Protein AF-A0A7D5S5X1-F1 (afdb_monomer)

Solvent-accessible surface area (backbone atoms only — not comparable to full-atom values): 4883 Å² total; per-residue (Å²): 137,78,78,50,36,47,74,49,68,48,98,80,41,31,22,34,36,40,44,80,93,44,78,43,85,73,38,82,46,59,50,78,43,73,44,66,20,39,55,29,36,44,33,30,42,72,90,45,32,26,33,37,38,47,78,93,44,80,43,79,76,44,84,45,84,58,68,67,50,55,52,56,80,43,77,52,65,58,62,95,83,73,124

Structure (mmCIF, N/CA/C/O backbone):
data_AF-A0A7D5S5X1-F1
#
_entry.id   AF-A0A7D5S5X1-F1
#
loop_
_atom_site.group_PDB
_atom_site.id
_atom_site.type_symbol
_atom_site.label_atom_id
_atom_site.label_alt_id
_atom_site.label_comp_id
_atom_site.label_asym_id
_atom_site.label_entity_id
_atom_site.label_seq_id
_atom_site.pdbx_PDB_ins_code
_atom_site.Cartn_x
_atom_site.Cartn_y
_atom_site.Cartn_z
_atom_site.occupancy
_atom_site.B_iso_or_equiv
_atom_site.auth_seq_id
_atom_site.auth_comp_id
_atom_site.auth_asym_id
_atom_site.auth_atom_id
_atom_site.pdbx_PDB_model_num
ATOM 1 N N . MET A 1 1 ? -12.592 -15.987 8.889 1.00 42.34 1 MET A N 1
ATOM 2 C CA . MET A 1 1 ? -11.873 -14.820 9.440 1.00 42.34 1 MET A CA 1
ATOM 3 C C . MET A 1 1 ? -11.652 -13.857 8.289 1.00 42.34 1 MET A C 1
ATOM 5 O O . MET A 1 1 ? -11.179 -14.299 7.252 1.00 42.34 1 MET A O 1
ATOM 9 N N . GLY A 1 2 ? -12.165 -12.631 8.398 1.00 59.56 2 GLY A N 1
ATOM 10 C CA . GLY A 1 2 ? -12.219 -11.677 7.286 1.00 59.56 2 GLY A CA 1
ATOM 11 C C . GLY A 1 2 ? -10.933 -10.868 7.150 1.00 59.56 2 GLY A C 1
ATOM 12 O O . GLY A 1 2 ? -10.289 -10.567 8.155 1.00 59.56 2 GLY A O 1
ATOM 13 N N . ARG A 1 3 ? -10.596 -10.497 5.911 1.00 76.38 3 ARG A N 1
ATOM 14 C CA . ARG A 1 3 ? -9.511 -9.556 5.611 1.00 76.38 3 ARG A CA 1
ATOM 15 C C . ARG A 1 3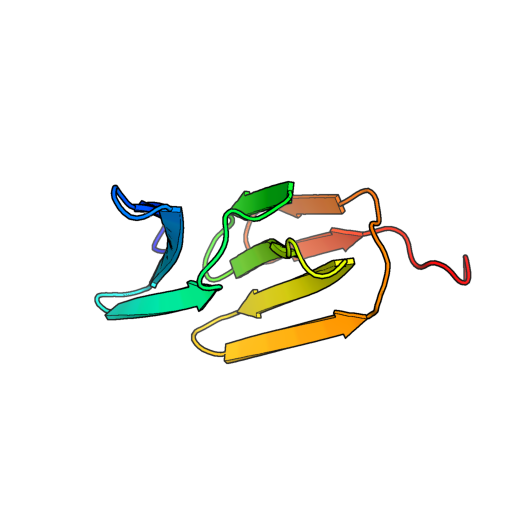 ? -9.761 -8.255 6.371 1.00 76.38 3 ARG A C 1
ATOM 17 O O . ARG A 1 3 ? -10.836 -7.669 6.268 1.00 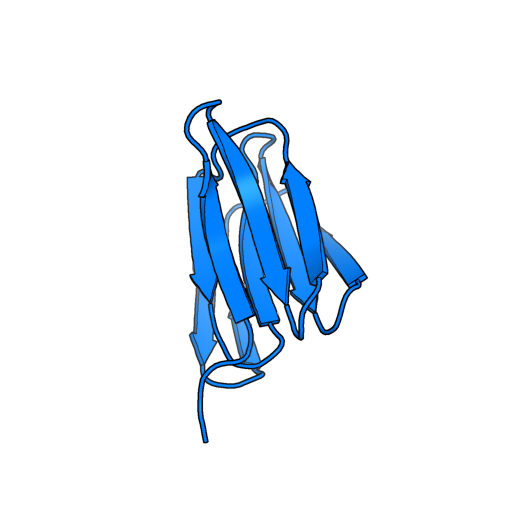76.38 3 ARG A O 1
ATOM 24 N N . ASN A 1 4 ? -8.778 -7.820 7.149 1.00 93.12 4 ASN A N 1
ATOM 25 C CA . ASN A 1 4 ? -8.867 -6.639 8.016 1.00 93.12 4 ASN A CA 1
ATOM 26 C C . ASN A 1 4 ? -8.246 -5.380 7.393 1.00 93.12 4 ASN A C 1
ATOM 28 O O . ASN A 1 4 ? -8.123 -4.356 8.069 1.00 93.12 4 ASN A O 1
ATOM 32 N N . THR A 1 5 ? -7.813 -5.496 6.137 1.00 96.75 5 THR A N 1
ATOM 33 C CA . THR A 1 5 ? -7.059 -4.486 5.403 1.00 96.75 5 THR A CA 1
ATOM 34 C C . THR A 1 5 ? -7.618 -4.362 3.992 1.00 96.75 5 THR A C 1
ATOM 36 O O . THR A 1 5 ? -7.875 -5.368 3.331 1.00 96.75 5 THR A O 1
ATOM 39 N N . ILE A 1 6 ? -7.829 -3.127 3.540 1.00 97.00 6 ILE A N 1
ATOM 40 C CA . ILE A 1 6 ? -8.300 -2.789 2.194 1.00 97.00 6 ILE A CA 1
ATOM 41 C C . ILE A 1 6 ? -7.471 -1.604 1.708 1.00 97.00 6 ILE A C 1
ATOM 43 O O . ILE A 1 6 ? -7.434 -0.574 2.376 1.00 97.00 6 ILE A O 1
ATOM 47 N N . ALA A 1 7 ? -6.843 -1.731 0.543 1.00 97.81 7 ALA A N 1
ATOM 48 C CA . ALA A 1 7 ? -6.248 -0.604 -0.168 1.00 97.81 7 ALA A CA 1
ATOM 49 C C . ALA A 1 7 ? -7.179 -0.166 -1.298 1.00 97.81 7 ALA A C 1
ATOM 51 O O . ALA A 1 7 ? -7.767 -1.009 -1.977 1.00 97.81 7 ALA A O 1
ATOM 52 N N . TYR A 1 8 ? -7.335 1.141 -1.475 1.00 98.50 8 TYR A N 1
ATOM 53 C CA . TYR A 1 8 ? -8.230 1.713 -2.473 1.00 98.50 8 TYR A CA 1
ATOM 54 C C . TYR A 1 8 ? -7.776 3.118 -2.876 1.00 98.50 8 TYR A C 1
ATOM 56 O O . TYR A 1 8 ? -7.015 3.779 -2.171 1.00 98.50 8 TYR A O 1
ATOM 64 N N . VAL A 1 9 ? -8.267 3.574 -4.024 1.00 98.56 9 VAL A N 1
ATOM 65 C CA . VAL A 1 9 ? -8.125 4.954 -4.492 1.00 98.56 9 VAL A CA 1
ATOM 66 C C . VAL A 1 9 ? -9.480 5.622 -4.318 1.00 98.56 9 VAL A C 1
ATOM 68 O O . VAL A 1 9 ? -10.496 5.061 -4.729 1.00 98.56 9 VAL A O 1
ATOM 71 N N . ASP A 1 10 ? -9.515 6.772 -3.650 1.00 98.19 10 ASP A N 1
ATOM 72 C CA . ASP A 1 10 ? -10.765 7.505 -3.465 1.00 98.19 10 ASP A CA 1
ATOM 73 C C . ASP A 1 10 ? -11.125 8.379 -4.680 1.00 98.19 10 ASP A C 1
ATOM 75 O O . ASP A 1 10 ? -10.392 8.461 -5.665 1.00 98.19 10 ASP A O 1
ATOM 79 N N . ILE A 1 11 ? -12.273 9.056 -4.608 1.00 98.06 11 ILE A N 1
ATOM 80 C CA . ILE A 1 11 ? -12.781 9.911 -5.693 1.00 98.06 11 ILE A CA 1
ATOM 81 C C . ILE A 1 11 ? -11.870 11.104 -6.036 1.00 98.06 11 ILE A C 1
ATOM 83 O O . ILE A 1 11 ? -12.029 11.695 -7.099 1.00 98.06 11 ILE A O 1
ATOM 87 N N . ASN A 1 12 ? -10.936 11.468 -5.152 1.00 98.19 12 ASN A N 1
ATOM 88 C CA . ASN A 1 12 ? -9.972 12.549 -5.359 1.00 98.19 12 ASN A CA 1
ATOM 89 C C . ASN A 1 12 ? -8.619 12.020 -5.858 1.00 98.19 12 ASN A C 1
ATOM 91 O O . ASN A 1 12 ? -7.639 12.760 -5.843 1.00 98.19 12 ASN A O 1
ATOM 95 N N . ASN A 1 13 ? -8.554 10.754 -6.287 1.00 98.06 13 ASN A N 1
ATOM 96 C CA . ASN A 1 13 ? -7.331 10.072 -6.712 1.00 98.06 13 ASN A CA 1
ATOM 97 C C . ASN A 1 13 ? -6.267 9.933 -5.608 1.00 98.06 13 ASN A C 1
ATOM 99 O O . ASN A 1 13 ? -5.085 9.772 -5.907 1.00 98.06 13 ASN A O 1
ATOM 103 N N . ILE A 1 14 ? -6.686 9.944 -4.337 1.00 98.56 14 ILE A N 1
ATOM 104 C CA . ILE A 1 14 ? -5.796 9.741 -3.191 1.00 98.56 14 ILE A CA 1
ATOM 105 C C . ILE A 1 14 ? -5.760 8.252 -2.846 1.00 98.56 14 ILE A C 1
ATOM 107 O O . ILE A 1 14 ? -6.806 7.622 -2.651 1.00 98.56 14 ILE A O 1
ATOM 111 N N . PHE A 1 15 ? -4.558 7.692 -2.720 1.00 98.69 15 PHE A N 1
ATOM 112 C CA . PHE A 1 15 ? -4.363 6.315 -2.290 1.00 98.69 15 PHE A CA 1
ATOM 113 C C . PHE A 1 15 ? -4.499 6.188 -0.775 1.00 98.69 15 PHE A C 1
ATOM 115 O O . PHE A 1 15 ? -3.818 6.869 0.001 1.00 98.69 15 PHE A O 1
ATOM 122 N N . LYS A 1 16 ? -5.396 5.301 -0.344 1.00 98.69 16 LYS A N 1
ATOM 123 C CA . LYS A 1 16 ? -5.752 5.097 1.060 1.00 98.69 16 LYS A CA 1
ATOM 124 C C . LYS A 1 16 ? -5.732 3.622 1.423 1.00 98.69 16 LYS A C 1
ATOM 126 O O . LYS A 1 16 ? -6.004 2.749 0.599 1.00 98.69 16 LYS A O 1
ATOM 131 N N . ILE A 1 17 ? -5.447 3.357 2.694 1.00 98.50 17 ILE A N 1
ATOM 132 C CA . ILE A 1 17 ? -5.552 2.026 3.290 1.00 98.50 17 ILE A CA 1
ATOM 133 C C . ILE A 1 17 ? -6.488 2.105 4.490 1.00 98.50 17 ILE A C 1
ATOM 135 O O . ILE A 1 17 ? -6.257 2.883 5.408 1.00 98.50 17 ILE A O 1
ATOM 139 N N . TYR A 1 18 ? -7.538 1.290 4.500 1.00 98.12 18 TYR A N 1
ATOM 140 C CA . TYR A 1 18 ? -8.318 1.010 5.700 1.00 98.12 18 TYR A CA 1
ATOM 141 C C . TYR A 1 18 ? -7.746 -0.233 6.378 1.00 98.12 18 TYR A C 1
ATOM 143 O O . TYR A 1 18 ? -7.617 -1.276 5.739 1.00 98.12 18 TYR A O 1
ATOM 151 N N . HIS A 1 19 ? -7.409 -0.132 7.659 1.00 97.69 19 HIS A N 1
ATOM 152 C CA . HIS A 1 19 ? -6.830 -1.211 8.448 1.00 97.69 19 HIS A CA 1
ATOM 153 C C . HIS A 1 19 ? -7.373 -1.178 9.882 1.00 97.69 19 HIS A C 1
ATOM 155 O O . HIS A 1 19 ? -7.236 -0.173 10.579 1.00 97.69 19 HIS A O 1
ATOM 161 N N . LYS A 1 20 ? -7.995 -2.283 10.325 1.00 95.69 20 LYS A N 1
ATOM 162 C CA . LYS A 1 20 ? -8.501 -2.489 11.705 1.00 95.69 20 LYS A CA 1
ATOM 163 C C . LYS A 1 20 ? -9.294 -1.304 12.292 1.00 95.69 20 LYS A C 1
ATOM 165 O O . LYS A 1 20 ? -9.085 -0.922 13.439 1.00 95.69 20 LYS A O 1
ATOM 170 N N . GLY A 1 21 ? -10.219 -0.729 11.524 1.00 95.44 21 GLY A N 1
ATOM 171 C CA . GLY A 1 21 ? -11.056 0.380 12.005 1.00 95.44 21 GLY A CA 1
ATOM 172 C C . GLY A 1 21 ? -10.531 1.776 11.673 1.00 95.44 21 GLY A C 1
ATOM 173 O O . GLY A 1 21 ? -11.295 2.730 11.784 1.00 95.44 21 GLY A O 1
ATOM 174 N N . SER A 1 22 ? -9.285 1.896 11.212 1.00 96.88 22 SER A N 1
ATOM 175 C CA . SER A 1 22 ? -8.639 3.178 10.922 1.00 96.88 22 SER A CA 1
ATOM 176 C C . SER A 1 22 ? -8.338 3.333 9.436 1.00 96.88 22 SER A C 1
ATOM 178 O O . SER A 1 22 ? -7.909 2.386 8.780 1.00 96.88 22 SER A O 1
ATOM 180 N N . THR A 1 23 ? -8.516 4.543 8.908 1.00 98.00 23 THR A N 1
ATOM 181 C CA . THR A 1 23 ? -8.131 4.894 7.534 1.00 98.00 23 THR A CA 1
ATOM 182 C C . THR A 1 23 ? -6.840 5.702 7.541 1.00 98.00 23 THR A C 1
ATOM 184 O O . THR A 1 23 ? -6.725 6.697 8.252 1.00 98.00 23 THR A O 1
ATOM 187 N N . TYR A 1 24 ? -5.898 5.300 6.699 1.00 98.25 24 TYR A N 1
ATOM 188 C CA . TYR A 1 24 ? -4.596 5.916 6.501 1.00 98.25 24 TYR A CA 1
ATOM 189 C C . TYR A 1 24 ? -4.559 6.547 5.108 1.00 98.25 24 TYR A C 1
ATOM 191 O O . TYR A 1 24 ? -4.824 5.874 4.110 1.00 98.25 24 TYR A O 1
ATOM 199 N N . THR A 1 25 ? -4.225 7.835 5.032 1.00 98.12 25 THR A N 1
ATOM 200 C CA . THR A 1 25 ? -3.874 8.492 3.766 1.00 98.12 25 THR A CA 1
ATOM 201 C C . THR A 1 25 ? -2.426 8.151 3.451 1.00 98.12 25 THR A C 1
ATOM 203 O O . THR A 1 25 ? -1.538 8.527 4.212 1.00 98.12 25 THR A O 1
ATOM 206 N N . ILE A 1 26 ? -2.201 7.400 2.375 1.00 98.31 26 ILE A N 1
ATOM 207 C CA . ILE A 1 26 ? -0.893 6.813 2.068 1.00 98.31 26 ILE A CA 1
ATOM 208 C C . ILE A 1 26 ? -0.123 7.670 1.079 1.00 98.31 26 ILE A C 1
ATOM 210 O O . ILE A 1 26 ? 1.048 7.964 1.302 1.00 98.31 26 ILE A O 1
ATOM 214 N N . ASP A 1 27 ? -0.781 8.060 -0.008 1.00 96.94 27 ASP A N 1
ATOM 215 C CA . ASP A 1 27 ? -0.157 8.812 -1.088 1.00 96.94 27 ASP A CA 1
ATOM 216 C C . ASP A 1 27 ? -1.205 9.738 -1.726 1.00 96.94 27 ASP A C 1
ATOM 218 O O . ASP A 1 27 ? -2.342 9.305 -1.943 1.00 96.94 27 ASP A O 1
ATOM 222 N N . PRO A 1 28 ? -0.883 11.015 -2.002 1.00 97.50 28 PRO A N 1
ATOM 223 C CA . PRO A 1 28 ? -1.795 11.915 -2.705 1.00 97.50 28 PRO A CA 1
ATOM 224 C C . PRO A 1 28 ? -2.008 11.544 -4.182 1.00 97.50 28 PRO A C 1
ATOM 226 O O . PRO A 1 28 ? -2.841 12.171 -4.832 1.00 97.50 28 PRO A O 1
ATOM 229 N N . PHE A 1 29 ? -1.282 10.554 -4.712 1.00 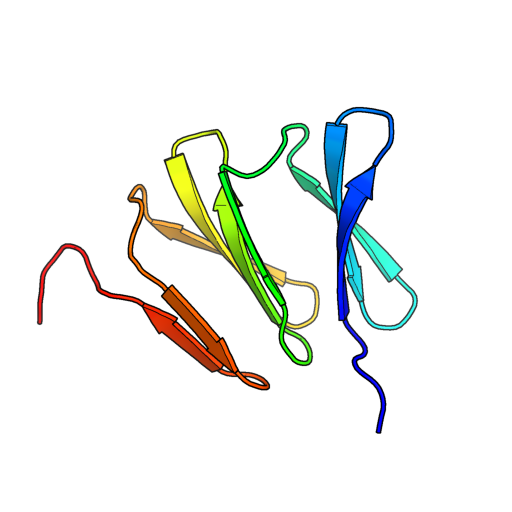97.75 29 PHE A N 1
ATOM 230 C CA . PHE A 1 29 ? -1.406 10.082 -6.088 1.00 97.75 29 PHE A CA 1
ATOM 231 C C . PHE A 1 29 ? -1.815 8.607 -6.165 1.00 97.75 29 PHE A C 1
ATOM 233 O O . PHE A 1 29 ? -1.601 7.815 -5.245 1.00 97.75 29 PHE A O 1
ATOM 240 N N . VAL A 1 30 ? -2.364 8.219 -7.318 1.00 98.38 30 VAL A N 1
ATOM 241 C CA . VAL A 1 30 ? -2.689 6.823 -7.640 1.00 98.38 30 VAL A CA 1
ATOM 242 C C . VAL A 1 30 ? -1.395 6.000 -7.715 1.00 98.38 30 VAL A C 1
ATOM 244 O O . VAL A 1 30 ? -0.483 6.393 -8.447 1.00 98.38 30 VAL A O 1
ATOM 247 N N . PRO A 1 31 ? -1.275 4.864 -7.001 1.00 98.25 31 PRO A N 1
ATOM 248 C CA . PRO A 1 31 ? -0.108 4.004 -7.122 1.00 98.25 31 PRO A CA 1
ATOM 249 C C . PRO A 1 31 ? -0.104 3.334 -8.497 1.00 98.25 31 PRO A C 1
ATOM 251 O O . PRO A 1 31 ? -1.154 3.052 -9.074 1.00 98.25 31 PRO A O 1
ATOM 254 N N . ARG A 1 32 ? 1.084 3.003 -9.000 1.00 98.12 32 ARG A N 1
ATOM 255 C CA . ARG A 1 32 ? 1.232 2.282 -10.273 1.00 98.12 32 ARG A CA 1
ATOM 256 C C . ARG A 1 32 ? 0.700 0.855 -10.174 1.00 98.12 32 ARG A C 1
ATOM 258 O O . ARG A 1 32 ? 0.130 0.330 -11.125 1.00 98.12 32 ARG A O 1
ATOM 265 N N . SER A 1 33 ? 0.860 0.235 -9.008 1.00 98.31 33 SER A N 1
ATOM 266 C CA . SER A 1 33 ? 0.289 -1.070 -8.683 1.00 98.31 33 SER A CA 1
ATOM 267 C C . SER A 1 33 ? 0.159 -1.232 -7.168 1.00 98.31 33 SER A C 1
ATOM 269 O O . SER A 1 33 ? 0.926 -0.627 -6.418 1.00 98.31 33 SER A O 1
ATOM 271 N N . TYR A 1 34 ? -0.782 -2.062 -6.712 1.00 98.44 34 TYR A N 1
ATOM 272 C CA . TYR A 1 34 ? -0.858 -2.504 -5.317 1.00 98.44 34 T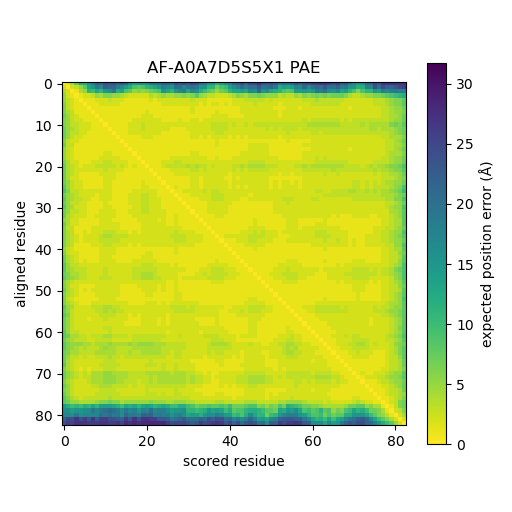YR A CA 1
ATOM 273 C C . TYR A 1 34 ? -1.432 -3.923 -5.205 1.00 98.44 34 TYR A C 1
ATOM 275 O O . TYR A 1 34 ? -2.237 -4.351 -6.034 1.00 98.44 34 TYR A O 1
ATOM 283 N N . GLN A 1 35 ? -1.049 -4.647 -4.153 1.00 98.38 35 GLN A N 1
ATOM 284 C CA . GLN A 1 35 ? -1.668 -5.906 -3.734 1.00 98.38 35 GLN A CA 1
ATOM 285 C C . GLN A 1 35 ? -1.887 -5.907 -2.220 1.00 98.38 35 GLN A C 1
ATOM 287 O O . GLN A 1 35 ? -1.097 -5.343 -1.461 1.00 98.38 35 GLN A O 1
ATOM 292 N N . VAL A 1 36 ? -2.971 -6.550 -1.786 1.00 97.75 36 VAL A N 1
ATOM 293 C CA . VAL A 1 36 ? -3.450 -6.533 -0.398 1.00 97.75 36 VAL A CA 1
ATOM 294 C C . VAL A 1 36 ? -3.474 -7.951 0.155 1.00 97.75 36 VAL A C 1
ATOM 296 O O . VAL A 1 36 ? -4.036 -8.851 -0.474 1.00 97.75 36 VAL A O 1
ATOM 299 N N . GLY A 1 37 ? -2.905 -8.117 1.344 1.00 95.62 37 GLY A N 1
ATOM 300 C CA . GLY A 1 37 ? -2.982 -9.326 2.153 1.00 95.62 37 GLY A CA 1
ATOM 301 C C . GLY A 1 37 ? -3.652 -9.058 3.501 1.00 95.62 37 GLY A C 1
ATOM 302 O O . GLY A 1 37 ? -4.369 -8.071 3.681 1.00 95.62 37 GLY A O 1
ATOM 303 N N . ASP A 1 38 ? -3.398 -9.936 4.462 1.00 95.00 38 ASP A N 1
ATOM 304 C CA . ASP A 1 38 ? -3.796 -9.747 5.851 1.00 95.00 38 ASP A CA 1
ATOM 305 C C . ASP A 1 38 ? -2.789 -8.831 6.541 1.00 95.00 38 ASP A C 1
ATOM 30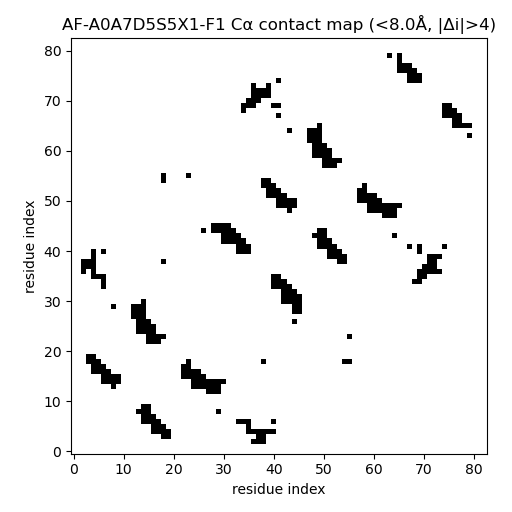7 O O . ASP A 1 38 ? -1.588 -9.075 6.506 1.00 95.00 38 ASP A O 1
ATOM 311 N N . ASP A 1 39 ? -3.267 -7.759 7.171 1.00 95.75 39 ASP A N 1
ATOM 312 C CA . ASP A 1 39 ? -2.436 -6.758 7.853 1.00 95.75 39 ASP A CA 1
ATOM 313 C C . ASP A 1 39 ? -1.380 -6.033 6.980 1.00 95.75 39 ASP A C 1
ATOM 315 O O . ASP A 1 39 ? -0.621 -5.217 7.512 1.00 95.75 39 ASP A O 1
ATOM 319 N N . ILE A 1 40 ? -1.323 -6.303 5.667 1.00 97.19 40 ILE A N 1
ATOM 320 C CA . ILE A 1 40 ? -0.228 -5.886 4.783 1.00 97.19 40 ILE A CA 1
ATOM 321 C C . ILE A 1 40 ? -0.714 -5.408 3.409 1.00 97.19 40 ILE A C 1
ATOM 323 O O . ILE A 1 40 ? -1.649 -5.961 2.826 1.00 97.19 40 ILE A O 1
ATOM 327 N N . VAL A 1 41 ? -0.048 -4.388 2.867 1.00 98.38 41 VAL A N 1
ATOM 328 C CA . VAL A 1 41 ? -0.234 -3.902 1.492 1.00 98.38 41 VAL A CA 1
ATOM 329 C C . VAL A 1 41 ? 1.133 -3.601 0.896 1.00 98.38 41 VAL A C 1
ATOM 331 O O . VAL A 1 41 ? 1.882 -2.808 1.460 1.00 98.38 41 VAL A O 1
ATOM 334 N N . ALA A 1 42 ? 1.447 -4.197 -0.250 1.00 98.50 42 ALA A N 1
ATOM 335 C CA . ALA A 1 42 ? 2.625 -3.838 -1.037 1.00 98.50 42 ALA A CA 1
ATOM 336 C C . ALA A 1 42 ? 2.187 -3.032 -2.256 1.00 98.50 42 ALA A C 1
ATOM 338 O O . ALA A 1 42 ? 1.173 -3.362 -2.876 1.00 98.50 42 ALA A O 1
ATOM 339 N N . PHE A 1 43 ? 2.923 -1.975 -2.586 1.00 98.62 43 PHE A N 1
ATOM 340 C CA . PHE A 1 43 ? 2.574 -1.103 -3.699 1.00 98.62 43 PHE A CA 1
ATOM 341 C C . PHE A 1 43 ? 3.792 -0.387 -4.280 1.00 98.62 43 PHE A C 1
ATOM 343 O O . PHE A 1 43 ? 4.803 -0.175 -3.610 1.00 98.62 43 PHE A O 1
ATOM 350 N N . GLN A 1 44 ? 3.669 0.003 -5.544 1.00 98.50 44 GLN A N 1
ATOM 351 C CA . GLN A 1 44 ? 4.605 0.894 -6.225 1.00 98.50 44 GLN A CA 1
ATOM 352 C C . GLN A 1 44 ? 3.971 2.282 -6.273 1.00 98.50 44 GLN A C 1
ATOM 354 O O . GLN A 1 44 ? 2.921 2.464 -6.898 1.00 98.50 44 GLN A O 1
ATOM 359 N N . SER A 1 45 ? 4.561 3.253 -5.581 1.00 98.06 45 SER A N 1
ATOM 360 C CA . SER A 1 45 ? 4.055 4.624 -5.581 1.00 98.06 45 SER A CA 1
ATOM 361 C C . SER A 1 45 ? 4.371 5.339 -6.894 1.00 98.06 45 SER A C 1
ATOM 363 O O . SER A 1 45 ? 5.264 4.958 -7.653 1.00 98.06 45 SER A O 1
ATOM 365 N N . ASN A 1 46 ? 3.600 6.386 -7.187 1.00 97.69 46 ASN A N 1
ATOM 366 C CA . ASN A 1 46 ? 3.714 7.126 -8.444 1.00 97.69 46 ASN A CA 1
ATOM 367 C C . ASN A 1 46 ? 5.106 7.761 -8.645 1.00 97.69 46 ASN A C 1
ATOM 369 O O . ASN A 1 46 ? 5.589 7.869 -9.775 1.00 97.69 46 ASN A O 1
ATOM 373 N N . ASP A 1 47 ? 5.752 8.126 -7.536 1.00 96.69 47 ASP A N 1
ATOM 374 C CA . ASP A 1 47 ? 7.103 8.688 -7.446 1.00 96.69 47 ASP A CA 1
ATOM 375 C C . ASP A 1 47 ? 8.231 7.672 -7.730 1.00 96.69 47 ASP A C 1
ATOM 377 O O . ASP A 1 47 ? 9.385 8.081 -7.801 1.00 96.69 47 ASP A O 1
ATOM 381 N N . GLY A 1 48 ? 7.926 6.385 -7.953 1.00 96.38 48 GLY A N 1
ATOM 382 C CA . GLY A 1 48 ? 8.901 5.350 -8.329 1.00 96.38 48 GLY A CA 1
ATOM 383 C C . GLY A 1 48 ? 9.481 4.542 -7.162 1.00 96.38 48 GLY A C 1
ATOM 384 O O . GLY A 1 48 ? 10.448 3.806 -7.349 1.00 96.38 48 GLY A O 1
ATOM 385 N N . TYR A 1 49 ? 8.913 4.663 -5.960 1.00 97.69 49 TYR A N 1
ATOM 386 C CA . TYR A 1 49 ? 9.327 3.866 -4.805 1.00 97.69 49 TYR A CA 1
ATOM 387 C C . TYR A 1 49 ? 8.463 2.613 -4.624 1.00 97.69 49 TYR A C 1
ATOM 389 O O . TYR A 1 49 ? 7.235 2.654 -4.704 1.00 97.69 49 TYR A O 1
ATOM 397 N N . PHE A 1 50 ? 9.104 1.500 -4.277 1.00 98.00 50 PHE A N 1
ATOM 398 C CA . PHE A 1 50 ? 8.420 0.328 -3.751 1.00 98.00 50 PHE A CA 1
ATOM 399 C C . PHE A 1 50 ? 8.242 0.484 -2.237 1.00 98.00 50 PHE A C 1
ATOM 401 O O . PHE A 1 50 ? 9.212 0.706 -1.503 1.00 98.00 50 PHE A O 1
ATOM 408 N N . LYS A 1 51 ? 6.995 0.411 -1.764 1.00 98.44 51 LYS A N 1
ATOM 409 C CA . LYS A 1 51 ? 6.618 0.635 -0.363 1.00 98.44 51 LYS A CA 1
ATOM 410 C C . LYS A 1 51 ? 5.747 -0.515 0.148 1.00 98.44 51 LYS A C 1
ATOM 412 O O . LYS A 1 51 ? 4.979 -1.125 -0.599 1.00 98.44 51 LYS A O 1
ATOM 417 N N . ILE A 1 52 ? 5.854 -0.799 1.443 1.00 98.44 52 ILE A N 1
ATOM 418 C CA . ILE A 1 52 ? 5.035 -1.792 2.143 1.00 98.44 52 ILE A CA 1
ATOM 419 C C . ILE A 1 52 ? 4.381 -1.114 3.343 1.00 98.44 52 ILE A C 1
ATOM 421 O O . ILE A 1 52 ? 5.059 -0.559 4.201 1.00 98.44 52 ILE A O 1
ATOM 425 N N . PHE A 1 53 ? 3.057 -1.170 3.419 1.00 98.56 53 PHE A N 1
ATOM 426 C CA . PHE A 1 53 ? 2.316 -0.879 4.639 1.00 98.56 53 PHE A CA 1
ATOM 427 C C . PHE A 1 53 ? 2.142 -2.176 5.427 1.00 98.56 53 PHE A C 1
ATOM 429 O O . PHE A 1 53 ? 1.638 -3.153 4.876 1.00 98.56 53 PHE A O 1
ATOM 436 N N . TYR A 1 54 ? 2.511 -2.186 6.705 1.00 97.25 54 TYR A N 1
ATOM 437 C CA . TYR A 1 54 ? 2.329 -3.337 7.586 1.00 97.25 54 TYR A CA 1
ATOM 438 C C . TYR A 1 54 ? 1.906 -2.894 8.986 1.00 97.25 54 TYR A C 1
ATOM 440 O O . TYR A 1 54 ? 2.613 -2.138 9.657 1.00 97.25 54 TYR A O 1
ATOM 448 N N . ASN A 1 55 ? 0.737 -3.377 9.421 1.00 94.38 55 ASN A N 1
ATOM 449 C CA . ASN A 1 55 ? 0.177 -3.161 10.757 1.00 94.38 55 ASN A CA 1
ATOM 450 C C . ASN A 1 55 ? 0.230 -1.688 11.230 1.00 94.38 55 ASN A C 1
ATOM 452 O O . ASN A 1 55 ? 0.646 -1.400 12.352 1.00 94.38 55 ASN A O 1
ATOM 456 N N . GLY A 1 56 ? -0.161 -0.751 10.358 1.00 95.62 56 GLY A N 1
ATOM 457 C CA . GLY A 1 56 ? -0.217 0.686 10.663 1.00 95.62 56 GLY A CA 1
ATOM 458 C C . GLY A 1 56 ? 1.041 1.487 10.320 1.00 95.62 56 GLY A C 1
ATOM 459 O O . GLY A 1 56 ? 0.988 2.713 10.361 1.00 95.62 56 GLY A O 1
ATOM 460 N N . ASN A 1 57 ? 2.145 0.831 9.956 1.00 97.38 57 ASN A N 1
ATOM 461 C CA . ASN A 1 57 ? 3.406 1.489 9.617 1.00 97.38 57 ASN A CA 1
ATOM 462 C C . ASN A 1 57 ? 3.676 1.426 8.114 1.00 97.38 57 ASN A C 1
ATOM 464 O O . ASN A 1 57 ? 3.390 0.414 7.475 1.00 97.38 57 ASN A O 1
ATOM 468 N N . LEU A 1 58 ? 4.263 2.490 7.565 1.00 98.25 58 LEU A N 1
ATOM 469 C CA . LEU A 1 58 ? 4.674 2.562 6.166 1.00 98.25 58 LEU A CA 1
ATOM 470 C C . LEU A 1 58 ? 6.197 2.442 6.054 1.00 98.25 58 LEU A C 1
ATOM 472 O O . LEU A 1 58 ? 6.930 3.214 6.668 1.00 98.25 58 LEU A O 1
ATOM 476 N N . TYR A 1 59 ? 6.656 1.500 5.237 1.00 98.12 59 TYR A N 1
ATOM 477 C CA . TYR A 1 59 ? 8.063 1.220 4.987 1.00 98.12 59 TYR A CA 1
ATOM 478 C C . TYR A 1 59 ? 8.396 1.507 3.526 1.00 98.12 59 TYR A C 1
ATOM 480 O O . TYR A 1 59 ? 7.765 0.959 2.623 1.00 98.12 59 TYR A O 1
ATOM 488 N N . THR A 1 60 ? 9.412 2.334 3.288 1.00 97.69 60 THR A N 1
ATOM 489 C CA . THR A 1 60 ? 10.001 2.505 1.956 1.00 97.69 60 THR A CA 1
ATOM 490 C C . THR A 1 60 ? 11.084 1.454 1.768 1.00 97.69 60 THR A C 1
ATOM 492 O O . THR A 1 60 ? 12.063 1.452 2.508 1.00 97.69 60 THR A O 1
ATOM 495 N N . ILE A 1 61 ? 10.909 0.565 0.791 1.00 96.31 61 ILE A N 1
ATOM 496 C CA . ILE A 1 61 ? 11.857 -0.520 0.511 1.00 96.31 61 ILE A CA 1
ATOM 497 C C . ILE A 1 61 ? 12.991 -0.018 -0.382 1.00 96.31 61 ILE A C 1
ATOM 499 O O . ILE A 1 61 ? 14.156 -0.302 -0.126 1.00 96.31 61 ILE A O 1
ATOM 503 N N . GLY A 1 62 ? 12.667 0.770 -1.408 1.00 95.44 62 GLY A N 1
ATOM 504 C CA . GLY A 1 62 ? 13.673 1.396 -2.259 1.00 95.44 62 GLY A CA 1
ATOM 505 C C . GLY A 1 62 ? 13.092 2.046 -3.507 1.00 95.44 62 GLY A C 1
ATOM 506 O O . GLY A 1 62 ? 11.890 1.974 -3.760 1.00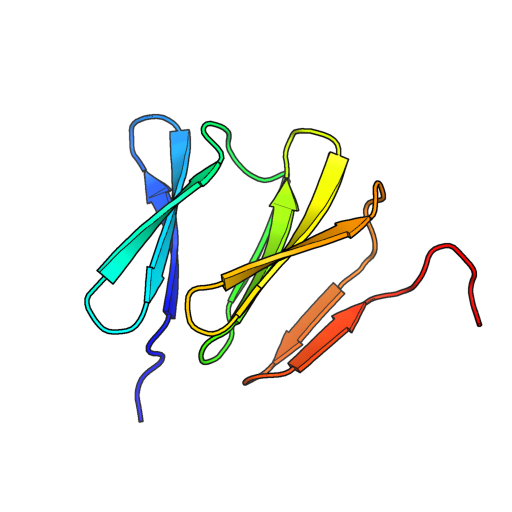 95.44 62 GLY A O 1
ATOM 507 N N . TYR A 1 63 ? 13.962 2.706 -4.269 1.00 95.38 63 TYR A N 1
ATOM 508 C CA . TYR A 1 63 ? 13.617 3.390 -5.515 1.00 95.38 63 TYR A CA 1
ATOM 509 C C . TYR A 1 63 ? 13.754 2.440 -6.712 1.00 95.38 63 TYR A C 1
ATOM 511 O O . TYR A 1 63 ? 14.782 2.424 -7.387 1.00 95.38 63 TYR A O 1
ATOM 519 N N . TYR A 1 64 ? 12.761 1.573 -6.899 1.00 94.62 64 TYR A N 1
ATOM 520 C CA . TYR A 1 64 ? 12.679 0.615 -8.002 1.00 94.62 64 TYR A CA 1
ATOM 521 C C . TYR A 1 64 ? 11.274 0.003 -8.086 1.00 94.62 64 TYR A C 1
ATOM 523 O O . TYR A 1 64 ? 10.462 0.151 -7.174 1.00 94.62 64 TYR A O 1
ATOM 531 N N . GLU A 1 65 ? 10.995 -0.715 -9.176 1.00 94.25 65 GLU A N 1
ATOM 532 C CA . GLU A 1 65 ? 9.671 -1.272 -9.478 1.00 94.25 65 GLU A CA 1
ATOM 533 C C . GLU A 1 65 ? 9.745 -2.787 -9.698 1.00 94.25 65 GLU A C 1
ATOM 535 O O . GLU A 1 65 ? 9.742 -3.259 -10.838 1.00 94.25 65 GLU A O 1
ATOM 540 N N . PR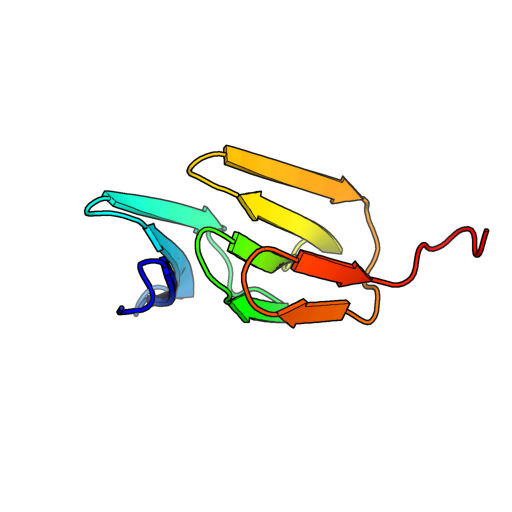O A 1 66 ? 9.842 -3.586 -8.624 1.00 95.25 66 PRO A N 1
ATOM 541 C CA . PRO A 1 66 ? 10.032 -5.017 -8.774 1.00 95.25 66 PRO A CA 1
ATOM 542 C C . PRO A 1 66 ? 8.720 -5.713 -9.138 1.00 95.25 66 PRO A C 1
ATOM 544 O O . PRO A 1 66 ? 7.649 -5.251 -8.735 1.00 95.25 66 PRO A O 1
ATOM 547 N N . PRO A 1 67 ? 8.760 -6.877 -9.802 1.00 95.88 67 PRO A N 1
ATOM 548 C CA . PRO A 1 67 ? 7.650 -7.810 -9.706 1.00 95.88 67 PRO A CA 1
ATOM 549 C C . PRO A 1 67 ? 7.474 -8.237 -8.239 1.00 95.88 67 PRO A C 1
ATOM 551 O O . PRO A 1 67 ? 8.447 -8.578 -7.561 1.00 95.88 67 PRO A O 1
ATOM 554 N N . TYR A 1 68 ? 6.233 -8.236 -7.746 1.00 97.31 68 TYR A N 1
ATOM 555 C CA . TYR A 1 68 ? 5.915 -8.665 -6.383 1.00 97.31 68 TYR A CA 1
ATOM 556 C C . TYR A 1 68 ? 4.585 -9.418 -6.293 1.00 97.31 68 TYR A C 1
ATOM 558 O O . TYR A 1 68 ? 3.692 -9.284 -7.139 1.00 97.31 68 TYR A O 1
ATOM 566 N N . ARG A 1 69 ? 4.455 -10.227 -5.241 1.00 98.12 69 ARG A N 1
ATOM 567 C CA . ARG A 1 69 ? 3.224 -10.919 -4.856 1.00 98.12 69 ARG A CA 1
ATOM 568 C C . ARG A 1 69 ? 2.974 -10.794 -3.364 1.00 98.12 69 ARG A C 1
ATOM 570 O O . ARG A 1 69 ? 3.909 -10.879 -2.572 1.00 98.12 69 ARG A O 1
ATOM 577 N N . VAL A 1 70 ? 1.704 -10.649 -3.004 1.00 97.50 70 VAL A N 1
ATOM 578 C CA . VAL A 1 70 ? 1.239 -10.635 -1.616 1.00 97.50 70 VAL A CA 1
ATOM 579 C C . VAL A 1 70 ? 0.338 -11.839 -1.366 1.00 97.50 70 VAL A C 1
ATOM 581 O O . VAL A 1 70 ? -0.606 -12.080 -2.119 1.00 97.50 70 VAL A O 1
ATOM 584 N N . ALA A 1 71 ? 0.631 -12.591 -0.308 1.00 94.56 71 ALA A N 1
ATOM 585 C CA . ALA A 1 71 ? -0.193 -13.693 0.178 1.00 94.56 71 ALA A CA 1
ATOM 586 C C . ALA A 1 71 ? -0.189 -13.687 1.710 1.00 94.56 71 ALA A C 1
ATOM 588 O O . ALA A 1 71 ? 0.877 -13.630 2.321 1.00 94.56 71 ALA A O 1
ATOM 589 N N . ASP A 1 72 ? -1.372 -13.727 2.323 1.00 91.75 72 ASP A N 1
ATOM 590 C CA . ASP A 1 72 ? -1.565 -13.572 3.768 1.00 91.75 72 ASP A CA 1
ATOM 591 C C . ASP A 1 72 ? -0.757 -12.380 4.312 1.00 91.75 72 ASP A C 1
ATOM 593 O O . ASP A 1 72 ? -1.006 -11.246 3.914 1.00 91.75 72 ASP A O 1
ATOM 597 N N . ARG A 1 73 ? 0.239 -12.616 5.170 1.00 94.00 73 ARG A N 1
ATOM 598 C CA . ARG A 1 73 ? 1.117 -11.584 5.757 1.00 94.00 73 ARG A CA 1
ATOM 599 C C . ARG A 1 73 ? 2.492 -11.486 5.088 1.00 94.00 73 ARG A C 1
ATOM 601 O O . ARG A 1 73 ? 3.425 -10.951 5.679 1.00 94.00 73 ARG A O 1
ATOM 608 N N . VAL A 1 74 ? 2.650 -12.047 3.893 1.00 95.44 74 VAL A N 1
ATOM 609 C CA . VAL A 1 74 ? 3.942 -12.192 3.214 1.00 95.44 74 VAL A CA 1
ATOM 610 C C . VAL A 1 74 ? 3.956 -11.386 1.921 1.00 95.44 74 VAL A C 1
ATOM 612 O O . VAL A 1 74 ? 3.017 -11.448 1.126 1.00 95.44 74 VAL A O 1
ATOM 615 N N . VAL A 1 75 ? 5.058 -10.669 1.693 1.00 97.38 75 VAL A N 1
ATOM 616 C CA . VAL A 1 75 ? 5.382 -10.031 0.412 1.00 97.38 75 VAL A CA 1
ATOM 617 C C . VAL A 1 75 ? 6.625 -10.707 -0.148 1.00 97.38 75 VAL A C 1
ATOM 619 O O . VAL A 1 75 ? 7.677 -10.686 0.484 1.00 97.38 75 VAL A O 1
ATOM 622 N N . ALA A 1 76 ? 6.505 -11.293 -1.334 1.00 97.12 76 ALA A N 1
ATOM 623 C CA . ALA A 1 76 ? 7.640 -11.759 -2.119 1.00 97.12 76 ALA A CA 1
ATOM 624 C C . ALA A 1 76 ? 7.902 -10.746 -3.234 1.00 97.12 76 ALA A C 1
ATOM 626 O O . ALA A 1 76 ? 6.977 -10.398 -3.969 1.00 97.12 76 ALA A O 1
ATOM 627 N N . PHE A 1 77 ? 9.137 -10.276 -3.367 1.00 95.31 77 PHE A N 1
ATOM 628 C CA . PHE A 1 77 ? 9.545 -9.336 -4.408 1.00 95.31 77 PHE A CA 1
ATOM 629 C C . PHE A 1 77 ? 10.972 -9.643 -4.861 1.00 95.31 77 PHE A C 1
ATOM 631 O O . PHE A 1 77 ? 11.757 -10.213 -4.106 1.00 95.31 77 PHE A O 1
ATOM 638 N N . GLN A 1 78 ? 11.292 -9.293 -6.104 1.00 92.38 78 GLN A N 1
ATOM 639 C CA . GLN A 1 78 ? 12.643 -9.439 -6.641 1.00 92.38 78 GLN A CA 1
ATOM 640 C C . GLN A 1 78 ? 13.483 -8.211 -6.277 1.00 92.38 78 GLN A C 1
ATOM 642 O O . GLN A 1 78 ? 13.101 -7.092 -6.615 1.00 92.38 78 GLN A O 1
ATOM 647 N N . ASP A 1 79 ? 14.620 -8.405 -5.609 1.00 83.31 79 ASP A N 1
ATOM 648 C CA . ASP A 1 79 ? 15.554 -7.309 -5.334 1.00 83.31 79 ASP A CA 1
ATOM 649 C C . ASP A 1 79 ? 16.305 -6.899 -6.612 1.00 83.31 79 ASP A C 1
ATOM 651 O O . ASP A 1 79 ? 16.620 -7.736 -7.464 1.00 83.31 79 ASP A O 1
ATOM 6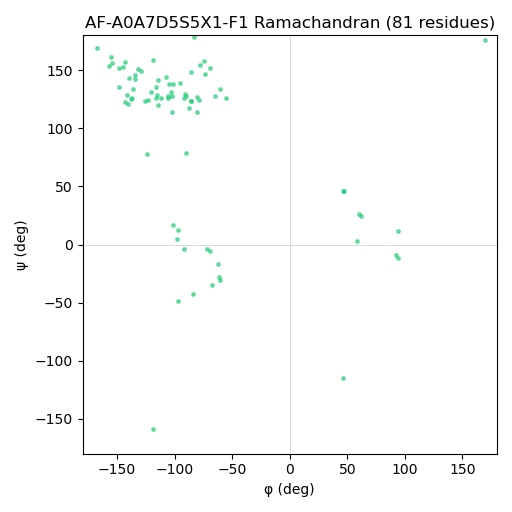55 N N . VAL A 1 80 ? 16.619 -5.608 -6.734 1.00 74.44 80 VAL A N 1
ATOM 656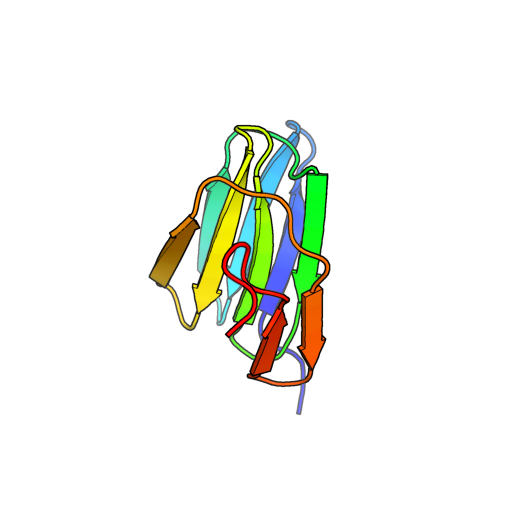 C CA . VAL A 1 80 ? 17.407 -5.053 -7.850 1.00 74.44 80 VAL A CA 1
ATOM 657 C C . VAL A 1 80 ? 18.816 -5.645 -7.916 1.00 74.44 80 VAL A C 1
ATOM 659 O O . VAL A 1 80 ? 19.384 -5.736 -9.001 1.00 74.44 80 VAL A O 1
ATOM 662 N N . ASN A 1 81 ? 19.371 -6.077 -6.784 1.00 75.44 81 ASN A N 1
ATOM 663 C CA . ASN A 1 81 ? 20.737 -6.587 -6.695 1.00 75.44 81 ASN A CA 1
ATOM 664 C C . ASN A 1 81 ? 20.842 -8.110 -6.870 1.00 75.44 81 ASN A C 1
ATOM 666 O O . ASN A 1 81 ? 21.956 -8.623 -6.911 1.00 75.44 81 ASN A O 1
ATOM 670 N N . GLY A 1 82 ? 19.720 -8.829 -7.006 1.00 59.59 82 GLY A N 1
ATOM 671 C CA . GLY A 1 82 ? 19.701 -10.227 -7.457 1.00 59.59 82 GLY A CA 1
ATOM 672 C C . GLY A 1 82 ? 20.474 -11.252 -6.611 1.00 59.59 82 GLY A C 1
ATOM 673 O O . GLY A 1 82 ? 20.890 -12.262 -7.177 1.00 59.59 82 GLY A O 1
ATOM 674 N N . PHE A 1 83 ? 20.673 -11.016 -5.309 1.00 48.56 83 PHE A N 1
ATOM 675 C CA . PHE A 1 83 ? 21.218 -12.022 -4.383 1.00 48.56 83 PHE A CA 1
ATOM 676 C C . PHE A 1 83 ? 20.115 -12.857 -3.731 1.00 48.56 83 PHE A C 1
ATOM 678 O O . PHE A 1 83 ? 19.084 -12.266 -3.337 1.00 48.56 83 PHE A O 1
#

Radius of gyration: 12.35 Å; Cα contacts (8 Å, |Δi|>4): 182; chains: 1; bounding box: 34×27×22 Å

Foldseek 3Di:
DDAQKDWDQDPQQFTWMGGNNDIDGDGSHHFPDWDDARQKIWTHRPQQWTWMGGNNDIGTPDRHDWDWDDYHRDIDTQDPVRD

Nearest PDB structures (foldseek):
  6y7o-assembly3_C  TM=6.131E-01  e=2.810E-01  synthetic construct
  8d30-assembly2_B  TM=6.679E-01  e=3.318E-01  Homo sapiens
  8y6q-assembly1_K  TM=5.664E-01  e=1.656E+00  Drosophila melanogaster
  8y6q-assembly1_Q  TM=4.592E-01  e=2.185E+00  Drosophila melanogaster

pLDDT: mean 93.96, std 10.5, range [42.34, 98.69]

Secondary structure (DSSP, 8-state):
----EEEEE-TTS-EEEEETTEEEEEESS--SEEEE-SSEEEEE-TTS-EEEEETTEEEEEESS---EEEETTEEEE--TT--

Mean predicted aligned error: 3.46 Å

Sequence (83 aa):
MGRNTIAYVDINNIFKIYHKGSTYTIDPFVPRSYQVGDDIVAFQSNDGYFKIFYNGNLYTIGYYEPPYRVADRVVAFQDVNGF